Protein AF-A0A2I7YBX7-F1 (afdb_monomer_lite)

pLDDT: mean 73.78, std 18.95, range [32.34, 93.94]

Sequence (148 aa):
NQYQNKSENIKHRNSFRSNKGVFDEESFPKPPPSQQVTVINVQNSKVVHIGTVNNYNMCQRNKNKETPKVEPTESINALRKSKNPVTEDDILFLSDHMNSKWVTLARHFKYSQGKIEQFGYKRTDLKEIIYQFLLDWIRNNGTKKATV

Secondary structure (DSSP, 8-state):
---------------------------PPPPPP----------S-S-----S------------------PPPHHHHHHHT--PBPPHHHHHHHHHH-GGGHHHHHHHTT--HHHHHHHHTT---HHHHHHHHHHHHHHHH-TTT-B-

Foldseek 3Di:
DDDDDDDDDDDPDDDDDDDPDPDPPPDDDDPDPPPDDDDDDDPDDPDDDDDDDDDDPDDPPPDDPPDPPDDDDPVNVVQVPFQQFQDLVNLLVCLVPCPPVLLVVCVVVVHDPVVLVVLPVPDDDSSSSSSVSVVVSCVVQDRRRRGD

InterPro domains:
  IPR000488 Death domain [PF00531] (94-148)
  IPR000488 Death domain [PS50017] (87-148)
  IPR011029 Death-like domain superfamily [G3DSA:1.10.533.10] (76-148)
  IPR011029 Death-like domain superfamily [SSF47986] (84-147)

Organism: Sitophilus zeamais (NCBI:txid7047)

Radius of gyration: 32.84 Å; chains: 1; bounding box: 78×75×75 Å

Structure (mmCIF, N/CA/C/O backbone):
data_AF-A0A2I7YBX7-F1
#
_entry.id   AF-A0A2I7YBX7-F1
#
loop_
_atom_site.group_PDB
_atom_site.id
_atom_site.type_symbol
_atom_site.label_atom_id
_atom_site.label_alt_id
_atom_site.label_comp_id
_atom_site.label_asym_id
_atom_site.label_entity_id
_atom_site.label_seq_id
_atom_site.pdbx_PDB_ins_code
_atom_site.Cartn_x
_atom_site.Cartn_y
_atom_site.Cartn_z
_atom_site.occupancy
_atom_site.B_iso_or_equiv
_atom_site.auth_seq_id
_atom_site.auth_comp_id
_atom_site.auth_asym_id
_atom_site.auth_atom_id
_atom_site.pdbx_PDB_model_num
ATOM 1 N N . ASN A 1 1 ? 52.886 -54.458 -37.143 1.00 41.03 1 ASN A N 1
ATOM 2 C CA . ASN A 1 1 ? 51.869 -53.402 -36.924 1.00 41.03 1 ASN A CA 1
ATOM 3 C C . ASN A 1 1 ? 50.528 -53.918 -37.423 1.00 41.03 1 ASN A C 1
ATOM 5 O O . ASN A 1 1 ? 50.332 -53.973 -38.622 1.00 41.03 1 ASN A O 1
ATOM 9 N N . GLN A 1 2 ? 49.782 -54.662 -36.607 1.00 33.91 2 GLN A N 1
ATOM 10 C CA . GLN A 1 2 ? 48.855 -54.191 -35.562 1.00 33.91 2 GLN A CA 1
ATOM 11 C C . GLN A 1 2 ? 47.490 -53.703 -36.109 1.00 33.91 2 GLN A C 1
ATOM 13 O O . GLN A 1 2 ? 47.394 -52.625 -36.675 1.0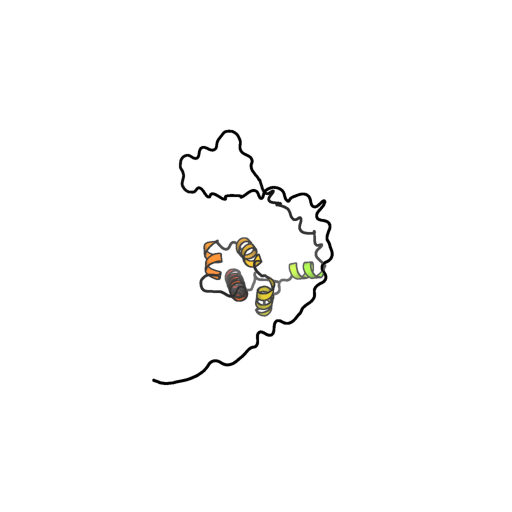0 33.91 2 GLN A O 1
ATOM 18 N N . TYR A 1 3 ? 46.485 -54.555 -35.852 1.00 33.31 3 TYR A N 1
ATOM 19 C CA . TYR A 1 3 ? 45.085 -54.309 -35.453 1.00 33.31 3 TYR A CA 1
ATOM 20 C C . TYR A 1 3 ? 44.054 -53.644 -36.398 1.00 33.31 3 TYR A C 1
ATOM 22 O O . TYR A 1 3 ? 43.972 -52.433 -36.521 1.00 33.31 3 TYR A O 1
ATOM 30 N N . GLN A 1 4 ? 43.204 -54.517 -36.966 1.00 35.38 4 GLN A N 1
ATOM 31 C CA . GLN A 1 4 ? 41.742 -54.669 -36.776 1.00 35.38 4 GLN A CA 1
ATOM 32 C C . GLN A 1 4 ? 40.740 -53.483 -36.769 1.00 35.38 4 GLN A C 1
ATOM 34 O O . GLN A 1 4 ? 40.911 -52.470 -36.104 1.00 35.38 4 GLN A O 1
ATOM 39 N N . ASN A 1 5 ? 39.559 -53.840 -37.309 1.00 32.34 5 ASN A N 1
ATOM 40 C CA . ASN A 1 5 ? 38.186 -53.379 -37.036 1.00 32.34 5 ASN A CA 1
ATOM 41 C C . ASN A 1 5 ? 37.661 -52.126 -37.754 1.00 32.34 5 ASN A C 1
ATOM 43 O O . ASN A 1 5 ? 38.005 -50.998 -37.413 1.00 32.34 5 ASN A O 1
ATOM 47 N N . LYS A 1 6 ? 36.624 -52.336 -38.581 1.00 34.69 6 LYS A N 1
ATOM 48 C CA . LYS A 1 6 ? 35.290 -51.804 -38.253 1.00 34.69 6 LYS A CA 1
ATOM 49 C C . LYS A 1 6 ? 34.168 -52.516 -39.013 1.00 34.69 6 LYS A C 1
ATOM 51 O O . LYS A 1 6 ? 34.073 -52.467 -40.234 1.00 34.69 6 LYS A O 1
ATOM 56 N N . SER A 1 7 ? 33.343 -53.172 -38.215 1.00 36.94 7 SER A N 1
ATOM 57 C CA . SER A 1 7 ? 32.077 -53.826 -38.500 1.00 36.94 7 SER A CA 1
ATOM 58 C C . SER A 1 7 ? 30.938 -52.825 -38.753 1.00 36.94 7 SER A C 1
ATOM 60 O O . SER A 1 7 ? 30.834 -51.809 -38.073 1.00 36.94 7 SER A O 1
ATOM 62 N N . GLU A 1 8 ? 30.125 -53.179 -39.750 1.00 33.28 8 GLU A N 1
ATOM 63 C CA . GLU A 1 8 ? 28.654 -53.155 -39.836 1.00 33.28 8 GLU A CA 1
ATOM 64 C C . GLU A 1 8 ? 27.829 -51.894 -39.482 1.00 33.28 8 GLU A C 1
ATOM 66 O O . GLU A 1 8 ? 27.898 -51.322 -38.400 1.00 33.28 8 GLU A O 1
ATOM 71 N N . ASN A 1 9 ? 26.988 -51.515 -40.463 1.00 33.53 9 ASN A N 1
ATOM 72 C CA . ASN A 1 9 ? 25.534 -51.268 -40.380 1.00 33.53 9 ASN A CA 1
ATOM 73 C C . ASN A 1 9 ? 24.970 -51.082 -38.951 1.00 33.53 9 ASN A C 1
ATOM 75 O O . ASN A 1 9 ? 25.133 -51.935 -38.094 1.00 33.53 9 ASN A O 1
ATOM 79 N N . ILE A 1 10 ? 24.241 -50.012 -38.625 1.00 35.22 10 ILE A N 1
ATOM 80 C CA . ILE A 1 10 ? 22.813 -49.855 -38.941 1.00 35.22 10 ILE A CA 1
ATOM 81 C C . ILE A 1 10 ? 22.436 -48.378 -38.701 1.00 35.22 10 ILE A C 1
ATOM 83 O O . ILE A 1 10 ? 22.620 -47.856 -37.601 1.00 35.22 10 ILE A O 1
ATOM 87 N N . LYS A 1 11 ? 21.838 -47.694 -39.685 1.00 37.84 11 LYS A N 1
ATOM 88 C CA . LYS A 1 11 ? 21.023 -46.494 -39.417 1.00 37.84 11 LYS A CA 1
ATOM 89 C C . LYS A 1 11 ? 19.555 -46.888 -39.510 1.00 37.84 11 LYS A C 1
ATOM 91 O O . LYS A 1 11 ? 18.980 -46.902 -40.594 1.00 37.84 11 LYS A O 1
ATOM 96 N N . HIS A 1 12 ? 18.949 -47.188 -38.362 1.00 35.00 12 HIS A N 1
ATOM 97 C CA . HIS A 1 12 ? 17.498 -47.225 -38.216 1.00 35.00 12 HIS A CA 1
ATOM 98 C C . HIS A 1 12 ? 16.956 -45.821 -38.499 1.00 35.00 12 HIS A C 1
ATOM 100 O O . HIS A 1 12 ? 17.023 -44.935 -37.648 1.00 35.00 12 HIS A O 1
ATOM 106 N N . ARG A 1 13 ? 16.435 -45.594 -39.706 1.00 32.69 13 ARG A N 1
ATOM 107 C CA . ARG A 1 13 ? 15.605 -44.423 -39.987 1.00 32.69 13 ARG A CA 1
ATOM 108 C C . ARG A 1 13 ? 14.159 -44.888 -40.040 1.00 32.69 13 ARG A C 1
ATOM 110 O O . ARG A 1 13 ? 13.694 -45.383 -41.061 1.00 32.69 13 ARG A O 1
ATOM 117 N N . ASN A 1 14 ? 13.488 -44.746 -38.900 1.00 36.66 14 ASN A N 1
ATOM 118 C CA . ASN A 1 14 ? 12.059 -44.978 -38.748 1.00 36.66 14 ASN A CA 1
ATOM 119 C C . ASN A 1 14 ? 11.284 -44.225 -39.834 1.00 36.66 14 ASN A C 1
ATOM 121 O O . ASN A 1 14 ? 11.401 -43.006 -39.984 1.00 36.66 14 ASN A O 1
ATOM 125 N N . SER A 1 15 ? 10.501 -44.982 -40.596 1.00 39.41 15 SER A N 1
ATOM 126 C CA . SER A 1 15 ? 9.535 -44.471 -41.550 1.00 39.41 15 SER A CA 1
ATOM 127 C C . SER A 1 15 ? 8.337 -43.901 -40.799 1.00 39.41 15 SER A C 1
ATOM 129 O O . SER A 1 15 ? 7.502 -44.651 -40.298 1.00 39.41 15 SER A O 1
ATOM 131 N N . PHE A 1 16 ? 8.206 -42.581 -40.790 1.00 33.53 16 PHE A N 1
ATOM 132 C CA . PHE A 1 16 ? 6.900 -41.951 -40.655 1.00 33.53 16 PHE A CA 1
ATOM 133 C C . PHE A 1 16 ? 6.509 -41.418 -42.029 1.00 33.53 16 PHE A C 1
ATOM 135 O O . PHE A 1 16 ? 6.955 -40.361 -42.473 1.00 33.53 16 PHE A O 1
ATOM 142 N N . ARG A 1 17 ? 5.709 -42.227 -42.732 1.00 39.03 17 ARG A N 1
ATOM 143 C CA . ARG A 1 17 ? 4.894 -41.779 -43.860 1.00 39.03 17 ARG A CA 1
ATOM 144 C C . ARG A 1 17 ? 3.933 -40.726 -43.311 1.00 39.03 17 ARG A C 1
ATOM 146 O O . ARG A 1 17 ? 3.041 -41.060 -42.541 1.00 39.03 17 ARG A O 1
ATOM 153 N N . SER A 1 18 ? 4.126 -39.477 -43.709 1.00 40.28 18 SER A N 1
ATOM 154 C CA . SER A 1 18 ? 3.082 -38.459 -43.651 1.00 40.28 18 SER A CA 1
ATOM 155 C C . SER A 1 18 ? 2.676 -38.140 -45.085 1.00 40.28 18 SER A C 1
ATOM 157 O O . SER A 1 18 ? 3.526 -37.990 -45.965 1.00 40.28 18 SER A O 1
ATOM 159 N N . ASN A 1 19 ? 1.370 -38.160 -45.319 1.00 37.88 19 ASN A N 1
ATOM 160 C CA . ASN A 1 19 ? 0.731 -38.089 -46.623 1.00 37.88 19 ASN A CA 1
ATOM 161 C C . ASN A 1 19 ? 1.121 -36.803 -47.368 1.00 37.88 19 ASN A C 1
ATOM 163 O O . ASN A 1 19 ? 0.897 -35.703 -46.871 1.00 37.88 19 ASN A O 1
ATOM 167 N N . LYS A 1 20 ? 1.648 -36.937 -48.593 1.00 40.00 20 LYS A N 1
ATOM 168 C CA . LYS A 1 20 ? 1.690 -35.831 -49.558 1.00 40.00 20 LYS A CA 1
ATOM 169 C C . LYS A 1 20 ? 0.269 -35.605 -50.072 1.00 40.00 20 LYS A C 1
ATOM 171 O O . LYS A 1 20 ? -0.136 -36.217 -51.055 1.00 40.00 20 LYS A O 1
ATOM 176 N N . GLY A 1 21 ? -0.483 -34.748 -49.389 1.00 40.75 21 GLY A N 1
ATOM 177 C CA . GLY A 1 21 ? -1.532 -33.989 -50.057 1.00 40.75 21 GLY A CA 1
ATOM 178 C C . GLY A 1 21 ? -0.849 -33.052 -51.047 1.00 40.75 21 GLY A C 1
ATOM 179 O O . GLY A 1 21 ? 0.023 -32.278 -50.653 1.00 40.75 21 GLY A O 1
ATOM 180 N N . VAL A 1 22 ? -1.174 -33.185 -52.329 1.00 46.31 22 VAL A N 1
ATOM 181 C CA . VAL A 1 22 ? -0.854 -32.173 -53.336 1.00 46.31 22 VAL A CA 1
ATOM 182 C C . VAL A 1 22 ? -1.711 -30.969 -52.967 1.00 46.31 22 VAL A C 1
ATOM 184 O O . VAL A 1 22 ? -2.928 -31.011 -53.099 1.00 46.31 22 VAL A O 1
ATOM 187 N N . PHE A 1 23 ? -1.088 -29.968 -52.355 1.00 46.84 23 PHE A N 1
ATOM 188 C CA . PHE A 1 23 ? -1.721 -28.684 -52.116 1.00 46.84 23 PHE A CA 1
ATOM 189 C C . PHE A 1 23 ? -1.400 -27.847 -53.347 1.00 46.84 23 PHE A C 1
ATOM 191 O O . PHE A 1 23 ? -0.231 -27.533 -53.571 1.00 46.84 23 PHE A O 1
ATOM 198 N N . ASP A 1 24 ? -2.406 -27.580 -54.175 1.00 51.41 24 ASP A N 1
ATOM 199 C CA . ASP A 1 24 ? -2.260 -26.680 -55.312 1.00 51.41 24 ASP A CA 1
ATOM 200 C C . ASP A 1 24 ? -1.808 -25.315 -54.776 1.00 51.41 24 ASP A C 1
ATOM 202 O O . ASP A 1 24 ? -2.503 -24.653 -54.002 1.00 51.41 24 ASP A O 1
ATOM 206 N N . GLU A 1 25 ? -0.578 -24.935 -55.121 1.00 54.06 25 GLU A N 1
ATOM 207 C CA . GLU A 1 25 ? 0.079 -23.689 -54.724 1.00 54.06 25 GLU A CA 1
ATOM 208 C C . GLU A 1 25 ? -0.453 -22.521 -55.566 1.00 54.06 25 GLU A C 1
ATOM 210 O O . GLU A 1 25 ? 0.296 -21.753 -56.159 1.00 54.06 25 GLU A O 1
ATOM 215 N N . GLU A 1 26 ? -1.771 -22.382 -55.652 1.00 55.78 26 GLU A N 1
ATOM 216 C CA . GLU A 1 26 ? -2.401 -21.233 -56.283 1.00 55.78 26 GLU A CA 1
ATOM 217 C C . GLU A 1 26 ? -3.402 -20.618 -55.308 1.00 55.78 26 GLU A C 1
ATOM 219 O O . GLU A 1 26 ? -4.389 -21.233 -54.930 1.00 55.78 26 GLU A O 1
ATOM 224 N N . SER A 1 27 ? -3.113 -19.365 -54.929 1.00 59.66 27 SER A N 1
ATOM 225 C CA . SER A 1 27 ? -3.980 -18.410 -54.219 1.00 59.66 27 SER A CA 1
ATOM 226 C C . SER A 1 27 ? -3.775 -18.160 -52.717 1.00 59.66 27 SER A C 1
ATOM 228 O O . SER A 1 27 ? -4.692 -17.649 -52.071 1.00 59.66 27 SER A O 1
ATOM 230 N N . PHE A 1 28 ? -2.583 -18.365 -52.146 1.00 56.16 28 PHE A N 1
ATOM 231 C CA . PHE A 1 28 ? -2.233 -17.571 -50.958 1.00 56.16 28 PHE A CA 1
ATOM 232 C C . PHE A 1 28 ? -1.687 -16.210 -51.403 1.00 56.16 28 PHE A C 1
ATOM 234 O O . PHE A 1 28 ? -0.662 -16.169 -52.090 1.00 56.16 28 PHE A O 1
ATOM 241 N N . PRO A 1 29 ? -2.339 -15.083 -51.050 1.00 65.81 29 PRO A N 1
ATOM 242 C CA . PRO A 1 29 ? -1.751 -13.775 -51.289 1.00 65.81 29 PRO A CA 1
ATOM 243 C C . PRO A 1 29 ? -0.393 -13.746 -50.591 1.00 65.81 29 PRO A C 1
ATOM 245 O O . PRO A 1 29 ? -0.294 -14.059 -49.402 1.00 65.81 29 PRO A O 1
ATOM 248 N N . LYS A 1 30 ? 0.663 -13.415 -51.347 1.00 68.12 30 LYS A N 1
ATOM 249 C CA . LYS A 1 30 ? 2.010 -13.264 -50.789 1.00 68.12 30 LYS A CA 1
ATOM 250 C C . LYS A 1 30 ? 1.903 -12.357 -49.560 1.00 68.12 30 LYS A C 1
ATOM 252 O O . LYS A 1 30 ? 1.272 -11.300 -49.676 1.00 68.12 30 LYS A O 1
ATOM 257 N N . PRO A 1 31 ? 2.473 -12.739 -48.401 1.00 61.59 31 PRO A N 1
ATOM 258 C CA . PRO A 1 31 ? 2.482 -11.848 -47.256 1.00 61.59 31 PRO A CA 1
ATOM 259 C C . PRO A 1 31 ? 3.096 -10.517 -47.707 1.00 61.59 31 PRO A C 1
ATOM 261 O O . PRO A 1 31 ? 4.058 -10.532 -48.488 1.00 61.59 31 PRO A O 1
ATOM 264 N N . PRO A 1 32 ? 2.531 -9.372 -47.285 1.00 68.31 32 PRO A N 1
ATOM 265 C CA . PRO A 1 32 ? 3.109 -8.083 -47.622 1.00 68.31 32 PRO A CA 1
ATOM 266 C C . PRO A 1 32 ? 4.592 -8.100 -47.231 1.00 68.31 32 PRO A C 1
ATOM 268 O O . PRO A 1 32 ? 4.939 -8.742 -46.231 1.00 68.31 32 PRO A O 1
ATOM 271 N N . PRO A 1 33 ? 5.476 -7.450 -48.010 1.00 68.00 33 PRO A N 1
ATOM 272 C CA . PRO A 1 33 ? 6.897 -7.427 -47.698 1.00 68.00 33 PRO A CA 1
ATOM 273 C C . PRO A 1 33 ? 7.060 -7.014 -46.238 1.00 68.00 33 PRO A C 1
ATOM 275 O O . PRO A 1 33 ? 6.512 -5.993 -45.817 1.00 68.00 33 PRO A O 1
ATOM 278 N N . SER A 1 34 ? 7.745 -7.851 -45.456 1.00 67.38 34 SER A N 1
ATOM 279 C CA . SER A 1 34 ? 7.956 -7.612 -44.034 1.00 67.38 34 SER A CA 1
ATOM 280 C C . SER A 1 34 ? 8.625 -6.251 -43.876 1.00 67.38 34 SER A C 1
ATOM 282 O O . SER A 1 34 ? 9.798 -6.092 -44.221 1.00 67.38 34 SER A O 1
ATOM 284 N N . GLN A 1 35 ? 7.876 -5.258 -43.402 1.00 66.56 35 GLN A N 1
ATOM 285 C CA . GLN A 1 35 ? 8.442 -3.956 -43.093 1.00 66.56 35 GLN A CA 1
ATOM 286 C C . GLN A 1 35 ? 9.382 -4.155 -41.905 1.00 66.56 35 GLN A C 1
ATOM 288 O O . GLN A 1 35 ? 8.947 -4.471 -40.799 1.00 66.56 35 GLN A O 1
ATOM 293 N N . GLN A 1 36 ? 10.685 -4.036 -42.145 1.00 72.56 36 GLN A N 1
ATOM 294 C CA . GLN A 1 36 ? 11.668 -4.040 -41.072 1.00 72.56 36 GLN A CA 1
ATOM 295 C C . GLN A 1 36 ? 11.526 -2.720 -40.314 1.00 72.56 36 GLN A C 1
ATOM 297 O O . GLN A 1 36 ? 11.817 -1.650 -40.845 1.00 72.56 36 GLN A O 1
ATOM 302 N N . VAL A 1 37 ? 11.020 -2.790 -39.084 1.00 75.44 37 VAL A N 1
ATOM 303 C CA . VAL A 1 37 ? 10.895 -1.624 -38.208 1.00 75.44 37 VAL A CA 1
ATOM 304 C C . VAL A 1 37 ? 12.184 -1.481 -37.408 1.00 75.44 37 VAL A C 1
ATOM 306 O O . VAL A 1 37 ? 12.488 -2.320 -36.562 1.00 75.44 37 VAL A O 1
ATOM 309 N N . THR A 1 38 ? 12.923 -0.399 -37.644 1.00 78.00 38 THR A N 1
ATOM 310 C CA . THR A 1 38 ? 14.086 -0.027 -36.828 1.00 78.00 38 THR A CA 1
ATOM 311 C C . THR A 1 38 ? 13.654 0.958 -35.749 1.00 78.00 38 THR A C 1
ATOM 313 O O . THR A 1 38 ? 13.177 2.051 -36.051 1.00 78.00 38 THR A O 1
ATOM 316 N N . VAL A 1 39 ? 13.831 0.585 -34.480 1.00 80.94 39 VAL A N 1
ATOM 317 C CA . VAL A 1 39 ? 13.554 1.462 -33.333 1.00 80.94 39 VAL A CA 1
ATOM 318 C C . VAL A 1 39 ? 14.834 2.204 -32.950 1.00 80.94 39 VAL A C 1
ATOM 320 O O . VAL A 1 39 ? 15.831 1.575 -32.605 1.00 80.94 39 VAL A O 1
ATOM 323 N N . ILE A 1 40 ? 14.804 3.539 -32.990 1.00 83.50 40 ILE A N 1
ATOM 324 C CA . ILE A 1 40 ? 15.929 4.406 -32.606 1.00 83.50 40 ILE A CA 1
ATOM 325 C C . ILE A 1 40 ? 15.522 5.234 -31.384 1.00 83.50 40 ILE A C 1
ATOM 327 O O . ILE A 1 40 ? 14.486 5.896 -31.400 1.00 83.50 40 ILE A O 1
ATOM 331 N N . ASN A 1 41 ? 16.347 5.215 -30.333 1.00 87.31 41 ASN A N 1
ATOM 332 C CA . ASN A 1 41 ? 16.162 6.035 -29.135 1.00 87.31 41 ASN A CA 1
ATOM 333 C C . ASN A 1 41 ? 17.175 7.188 -29.128 1.00 87.31 41 ASN A C 1
ATOM 335 O O . ASN A 1 41 ? 18.381 6.948 -29.136 1.00 87.31 41 ASN A O 1
ATOM 339 N N . VAL A 1 42 ? 16.690 8.429 -29.092 1.00 85.06 42 VAL A N 1
ATOM 340 C CA . VAL A 1 42 ? 17.529 9.634 -29.038 1.00 85.06 42 VAL A CA 1
ATOM 341 C C . VAL A 1 42 ? 17.388 10.264 -27.657 1.00 85.06 42 VAL A C 1
ATOM 343 O O . VAL A 1 42 ? 16.291 10.643 -27.254 1.00 85.06 42 VAL A O 1
ATOM 346 N N . GLN A 1 43 ? 18.497 10.390 -26.929 1.00 88.06 43 GLN A N 1
ATOM 347 C CA . GLN A 1 43 ? 18.531 10.966 -25.582 1.00 88.06 43 GLN A CA 1
ATOM 348 C C . GLN A 1 43 ? 19.603 12.056 -25.489 1.00 88.06 43 GLN A C 1
ATOM 350 O O . GLN A 1 43 ? 20.626 11.983 -26.161 1.00 88.06 43 GLN A O 1
ATOM 355 N N . ASN A 1 44 ? 19.361 13.066 -24.646 1.00 86.75 44 ASN A N 1
ATOM 356 C CA . ASN A 1 44 ? 20.288 14.173 -24.369 1.00 86.75 44 ASN A CA 1
ATOM 357 C C . ASN A 1 44 ? 20.787 14.941 -25.615 1.00 86.75 44 ASN A C 1
ATOM 359 O O . ASN A 1 44 ? 21.950 15.333 -25.696 1.00 86.75 44 ASN A O 1
ATOM 363 N N . SER A 1 45 ? 19.910 15.169 -26.596 1.00 86.88 45 SER A N 1
ATOM 364 C CA . SER A 1 45 ? 20.221 16.018 -27.750 1.00 86.88 45 SER A CA 1
ATOM 365 C C . SER A 1 45 ? 19.639 17.417 -27.570 1.00 86.88 45 SER A C 1
ATOM 367 O O . SER A 1 45 ? 18.501 17.570 -27.130 1.00 86.88 45 SER A O 1
ATOM 369 N N . LYS A 1 46 ? 20.418 18.443 -27.931 1.00 87.50 46 LYS A N 1
ATOM 370 C CA . LYS A 1 46 ? 19.987 19.850 -27.886 1.00 87.50 46 LYS A CA 1
ATOM 371 C C . LYS A 1 46 ? 19.186 20.264 -29.121 1.00 87.50 46 LYS A C 1
ATOM 373 O O . LYS A 1 46 ? 18.359 21.162 -29.028 1.00 87.50 46 LYS A O 1
ATOM 378 N N . VAL A 1 47 ? 19.434 19.629 -30.266 1.00 87.88 47 VAL A N 1
ATOM 379 C CA . VAL A 1 47 ? 18.779 19.945 -31.540 1.00 87.88 47 VAL A CA 1
ATOM 380 C C . VAL A 1 47 ? 18.515 18.636 -32.273 1.00 87.88 47 VAL A C 1
ATOM 382 O O . VAL A 1 47 ? 19.447 17.946 -32.682 1.00 87.88 47 VAL A O 1
ATOM 385 N N . VAL A 1 48 ? 17.240 18.284 -32.429 1.00 84.06 48 VAL A N 1
ATOM 386 C CA . VAL A 1 48 ? 16.801 17.156 -33.257 1.00 84.06 48 VAL A CA 1
ATOM 387 C C . VAL A 1 48 ? 15.972 17.730 -34.395 1.00 84.06 48 VAL A C 1
ATOM 389 O O . VAL A 1 48 ? 14.910 18.300 -34.162 1.00 84.06 48 VAL A O 1
ATOM 392 N N . HIS A 1 49 ? 16.477 17.602 -35.621 1.00 88.44 49 HIS A N 1
ATOM 393 C CA . HIS A 1 49 ? 15.740 17.961 -36.826 1.00 88.44 49 HIS A CA 1
ATOM 394 C C . HIS A 1 49 ? 15.141 16.693 -37.429 1.00 88.44 49 HIS A C 1
ATOM 396 O O . HIS A 1 49 ? 15.869 15.785 -37.827 1.00 88.44 49 HIS A O 1
ATOM 402 N N . ILE A 1 50 ? 13.814 16.637 -37.476 1.00 84.38 50 ILE A N 1
ATOM 403 C CA . ILE A 1 50 ? 13.067 15.597 -38.180 1.00 84.38 50 ILE A CA 1
ATOM 404 C C . ILE A 1 50 ? 12.421 16.291 -39.380 1.00 84.38 50 ILE A C 1
ATOM 406 O O . ILE A 1 50 ? 11.851 17.369 -39.217 1.00 84.38 50 ILE A O 1
ATOM 410 N N . GLY A 1 51 ? 12.582 15.717 -40.574 1.00 86.31 51 GLY A N 1
ATOM 411 C CA . GLY A 1 51 ? 12.150 16.330 -41.832 1.00 86.31 51 GLY A CA 1
ATOM 412 C C . GLY A 1 51 ? 10.641 16.593 -41.917 1.00 86.31 51 GLY A C 1
ATOM 413 O O . GLY A 1 51 ? 9.877 16.339 -40.990 1.00 86.31 51 GLY A O 1
ATOM 414 N N . THR A 1 52 ? 10.193 17.112 -43.058 1.00 84.19 52 THR A N 1
ATOM 415 C CA . THR A 1 52 ? 8.843 17.681 -43.218 1.00 84.19 52 THR A CA 1
ATOM 416 C C . THR A 1 52 ? 7.700 16.661 -43.125 1.00 84.19 52 THR A C 1
ATOM 418 O O . THR A 1 52 ? 6.600 17.024 -42.719 1.00 84.19 52 THR A O 1
ATOM 421 N N . VAL A 1 53 ? 7.928 15.394 -43.485 1.00 83.94 53 VAL A N 1
ATOM 422 C CA . VAL A 1 53 ? 6.876 14.364 -43.543 1.00 83.94 53 VAL A CA 1
ATOM 423 C C . VAL A 1 53 ? 7.083 13.345 -42.429 1.00 83.94 53 VAL A C 1
ATOM 425 O O . VAL A 1 53 ? 7.964 12.494 -42.518 1.00 83.94 53 VAL A O 1
ATOM 428 N N . ASN A 1 54 ? 6.242 13.419 -41.397 1.00 79.62 54 ASN A N 1
ATOM 429 C CA . ASN A 1 54 ? 6.304 12.541 -40.231 1.00 79.62 54 ASN A CA 1
ATOM 430 C C . ASN A 1 54 ? 4.972 11.819 -40.028 1.00 79.62 54 ASN A C 1
ATOM 432 O O . ASN A 1 54 ? 3.929 12.459 -39.916 1.00 79.62 54 ASN A O 1
ATOM 436 N N . ASN A 1 55 ? 5.021 10.489 -39.937 1.00 80.38 55 ASN A N 1
ATOM 437 C CA . ASN A 1 55 ? 3.872 9.659 -39.586 1.00 80.38 55 ASN A CA 1
ATOM 438 C C . ASN A 1 55 ? 4.033 9.170 -38.146 1.00 80.38 55 ASN A C 1
ATOM 440 O O . ASN A 1 55 ? 4.947 8.404 -37.839 1.00 80.38 55 ASN A O 1
ATOM 444 N N . TYR A 1 56 ? 3.148 9.619 -37.259 1.00 79.62 56 TYR A N 1
ATOM 445 C CA . TYR A 1 56 ? 3.186 9.262 -35.845 1.00 79.62 56 TYR A CA 1
ATOM 446 C C . TYR A 1 56 ? 2.164 8.168 -35.543 1.00 79.62 56 TYR A C 1
ATOM 448 O O . TYR A 1 56 ? 0.958 8.384 -35.641 1.00 79.62 56 TYR A O 1
ATOM 456 N N . ASN A 1 57 ? 2.644 7.009 -35.094 1.00 76.38 57 ASN A N 1
ATOM 457 C CA . ASN A 1 57 ? 1.787 5.979 -34.515 1.00 76.38 57 ASN A CA 1
ATOM 458 C C . ASN A 1 57 ? 1.527 6.320 -33.045 1.00 76.38 57 ASN A C 1
ATOM 460 O O . ASN A 1 57 ? 2.302 5.954 -32.161 1.00 76.38 57 ASN A O 1
ATOM 464 N N . MET A 1 58 ? 0.453 7.064 -32.775 1.00 74.81 58 MET A N 1
ATOM 465 C CA . MET A 1 58 ? 0.062 7.385 -31.405 1.00 74.81 58 MET A CA 1
ATOM 466 C C . MET A 1 58 ? -0.831 6.277 -30.844 1.00 74.81 58 MET A C 1
ATOM 468 O O . MET A 1 58 ? -1.995 6.148 -31.218 1.00 74.81 58 MET A O 1
ATOM 472 N N . CYS A 1 59 ? -0.303 5.480 -29.912 1.00 65.56 59 CYS A N 1
ATOM 473 C CA . CYS A 1 59 ? -1.132 4.562 -29.139 1.00 65.56 59 CYS A CA 1
ATOM 474 C C . CYS A 1 59 ? -2.105 5.385 -28.287 1.00 65.56 59 CYS A C 1
ATOM 476 O O . CYS A 1 59 ? -1.684 6.090 -27.365 1.00 65.56 59 CYS A O 1
ATOM 478 N N . GLN A 1 60 ? -3.405 5.293 -28.575 1.00 64.88 60 GLN A N 1
ATOM 479 C CA . GLN A 1 60 ? -4.436 5.875 -27.724 1.00 64.88 60 GLN A CA 1
ATOM 480 C C . GLN A 1 60 ? -4.368 5.191 -26.359 1.00 64.88 60 GLN A C 1
ATOM 482 O O . GLN A 1 60 ? -4.780 4.046 -26.173 1.00 64.88 60 GLN A O 1
ATOM 487 N N . ARG A 1 61 ? -3.776 5.880 -25.383 1.00 61.56 61 ARG A N 1
ATOM 488 C CA . ARG A 1 61 ? -3.778 5.430 -23.997 1.00 61.56 61 A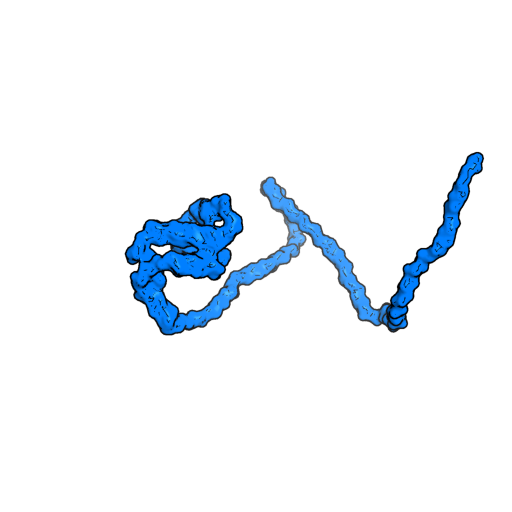RG A CA 1
ATOM 489 C C . ARG A 1 61 ? -5.201 5.612 -23.487 1.00 61.56 61 ARG A C 1
ATOM 491 O O . ARG A 1 61 ? -5.530 6.695 -23.016 1.00 61.56 61 ARG A O 1
ATOM 498 N N . ASN A 1 62 ? -6.020 4.568 -23.595 1.00 60.97 62 ASN A N 1
ATOM 499 C CA . ASN A 1 62 ? -7.358 4.513 -23.010 1.00 60.97 62 ASN A CA 1
ATOM 500 C C . ASN A 1 62 ? -7.250 4.755 -21.495 1.00 60.97 62 ASN A C 1
ATOM 502 O O . ASN A 1 62 ? -7.028 3.836 -20.705 1.00 60.97 62 ASN A O 1
ATOM 506 N N . LYS A 1 63 ? -7.339 6.020 -21.085 1.00 63.69 63 LYS A N 1
ATOM 507 C CA . LYS A 1 63 ? -7.706 6.410 -19.728 1.00 63.69 63 LYS A CA 1
ATOM 508 C C . LYS A 1 63 ? -9.227 6.316 -19.697 1.00 63.69 63 LYS A C 1
ATOM 510 O O . LYS A 1 63 ? -9.857 6.800 -20.627 1.00 63.69 63 LYS A O 1
ATOM 515 N N . ASN A 1 64 ? -9.773 5.702 -18.650 1.00 57.53 64 ASN A N 1
ATOM 516 C CA . ASN A 1 64 ? -11.196 5.401 -18.430 1.00 57.53 64 ASN A CA 1
ATOM 517 C C . ASN A 1 64 ? -11.575 3.964 -18.820 1.00 57.53 64 ASN A C 1
ATOM 519 O O . ASN A 1 64 ? -12.381 3.713 -19.706 1.00 57.53 64 ASN A O 1
ATOM 523 N N . LYS A 1 65 ? -11.037 2.991 -18.074 1.00 60.41 65 LYS A N 1
ATOM 524 C CA . LYS A 1 65 ? -11.892 1.867 -17.684 1.00 60.41 65 LYS A CA 1
ATOM 525 C C . LYS A 1 65 ? -12.864 2.439 -16.658 1.00 60.41 65 LYS A C 1
ATOM 527 O O . LYS A 1 65 ? -12.447 2.697 -15.529 1.00 60.41 65 LYS A O 1
ATOM 532 N N . GLU A 1 66 ? -14.100 2.714 -17.057 1.00 62.50 66 GLU A N 1
ATOM 533 C CA . GLU A 1 66 ? -15.173 2.939 -16.093 1.00 62.50 66 GLU A CA 1
ATOM 534 C C . GLU A 1 66 ? -15.245 1.690 -15.218 1.00 62.50 66 GLU A C 1
ATOM 536 O O . GLU A 1 66 ? -15.521 0.585 -15.685 1.00 62.50 66 GLU A O 1
ATOM 541 N N . THR A 1 67 ? -14.867 1.832 -13.951 1.00 64.31 67 THR A N 1
ATOM 542 C CA . THR A 1 67 ? -15.073 0.763 -12.985 1.00 64.31 67 THR A CA 1
ATOM 543 C C . THR A 1 67 ? -16.580 0.593 -12.828 1.00 64.31 67 THR A C 1
ATOM 545 O O . THR A 1 67 ? -17.247 1.605 -12.593 1.00 64.31 67 THR A O 1
ATOM 548 N N . PRO A 1 68 ? -17.127 -0.630 -12.945 1.00 65.75 68 PRO A N 1
ATOM 549 C CA . PRO A 1 68 ? -18.550 -0.852 -12.738 1.00 65.75 68 PRO A CA 1
ATOM 550 C C . PRO A 1 68 ? -18.946 -0.275 -11.380 1.00 65.75 68 PR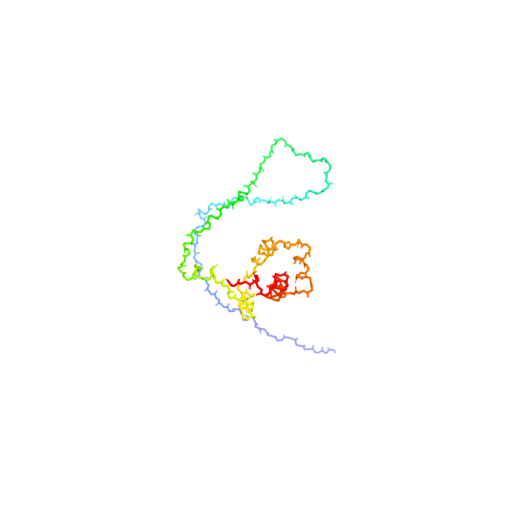O A C 1
ATOM 552 O O . PRO A 1 68 ? -18.251 -0.475 -10.379 1.00 65.75 68 PRO A O 1
ATOM 555 N N . LYS A 1 69 ? -20.027 0.504 -11.371 1.00 64.44 69 LYS A N 1
ATOM 556 C CA . LYS A 1 69 ? -20.551 1.137 -10.166 1.00 64.44 69 LYS A CA 1
ATOM 557 C C . LYS A 1 69 ? -21.142 0.028 -9.293 1.00 64.44 69 LYS A C 1
ATOM 559 O O . LYS A 1 69 ? -22.264 -0.410 -9.510 1.00 64.44 69 LYS A O 1
ATOM 564 N N . VAL A 1 70 ? -20.327 -0.510 -8.389 1.00 76.44 70 VAL A N 1
ATOM 565 C CA . VAL A 1 70 ? -20.761 -1.533 -7.436 1.00 76.44 70 VAL A CA 1
ATOM 566 C C . VAL A 1 70 ? -21.587 -0.828 -6.371 1.00 76.44 70 VAL A C 1
ATOM 568 O O . VAL A 1 70 ? -21.046 -0.037 -5.597 1.00 76.44 70 VAL A O 1
ATOM 571 N N . GLU A 1 71 ? -22.890 -1.097 -6.351 1.00 80.81 71 GLU A N 1
ATOM 572 C CA . GLU A 1 71 ? -23.747 -0.658 -5.255 1.00 80.81 71 GLU A CA 1
ATOM 573 C C . GLU A 1 71 ? -23.307 -1.378 -3.968 1.00 80.81 71 GLU A C 1
ATOM 575 O O . GLU A 1 71 ? -23.231 -2.612 -3.947 1.00 80.81 71 GLU A O 1
ATOM 580 N N . PRO A 1 72 ? -22.945 -0.643 -2.902 1.00 77.56 72 PRO A N 1
ATOM 581 C CA . PRO A 1 72 ? -22.482 -1.253 -1.667 1.00 77.56 72 PRO A CA 1
ATOM 582 C C . PRO A 1 72 ? -23.634 -2.000 -0.992 1.00 77.56 72 PRO A C 1
ATOM 584 O O . PRO A 1 72 ? -24.676 -1.417 -0.689 1.00 77.56 72 PRO A O 1
ATOM 587 N N . THR A 1 73 ? -23.433 -3.287 -0.713 1.00 86.12 73 THR A N 1
ATOM 588 C CA . THR A 1 73 ? -24.369 -4.088 0.081 1.00 86.12 73 THR A CA 1
ATOM 589 C C . THR A 1 73 ? -24.500 -3.541 1.502 1.00 86.12 73 THR A C 1
ATOM 591 O O . THR A 1 73 ? -23.619 -2.848 2.020 1.00 86.12 73 THR A O 1
ATOM 594 N N . GLU A 1 74 ? -25.601 -3.882 2.170 1.00 85.12 74 GLU A N 1
ATOM 595 C CA . GLU A 1 74 ? -25.868 -3.460 3.548 1.00 85.12 74 GLU A CA 1
ATOM 596 C C . GLU A 1 74 ? -24.732 -3.854 4.508 1.00 85.12 74 GLU A C 1
ATOM 598 O O . GLU A 1 74 ? -24.315 -3.048 5.338 1.00 85.12 74 GLU A O 1
ATOM 603 N N . SER A 1 75 ? -24.130 -5.029 4.305 1.00 84.06 75 SER A N 1
ATOM 604 C CA . SER A 1 75 ? -22.957 -5.492 5.054 1.00 84.06 75 SER A CA 1
ATOM 605 C C . SER A 1 75 ? -21.734 -4.584 4.875 1.00 84.06 75 SER A C 1
ATOM 607 O O . SER A 1 75 ? -21.055 -4.279 5.853 1.00 84.06 75 SER A O 1
ATOM 609 N N . ILE A 1 76 ? -21.469 -4.088 3.658 1.00 82.88 76 ILE A N 1
ATOM 610 C CA . ILE A 1 76 ? -20.368 -3.142 3.393 1.00 82.88 76 ILE A CA 1
ATOM 611 C C . ILE A 1 76 ? -20.634 -1.811 4.104 1.00 82.88 76 ILE A C 1
ATOM 613 O O . ILE A 1 76 ? -19.727 -1.216 4.686 1.00 82.88 76 ILE A O 1
ATOM 617 N N . ASN A 1 77 ? -21.884 -1.348 4.092 1.00 84.50 77 ASN A N 1
ATOM 618 C CA . ASN A 1 77 ? -22.269 -0.114 4.773 1.00 84.50 77 ASN A CA 1
ATOM 619 C C . ASN A 1 77 ? -22.193 -0.237 6.301 1.00 84.50 77 ASN A C 1
ATOM 621 O O . ASN A 1 77 ? -21.843 0.740 6.967 1.00 84.50 77 ASN A O 1
ATOM 625 N N . ALA A 1 78 ? -22.498 -1.413 6.853 1.00 84.06 78 ALA A N 1
ATOM 626 C CA . ALA A 1 78 ? -22.327 -1.705 8.272 1.00 84.06 78 ALA A CA 1
ATOM 627 C C . ALA A 1 78 ? -20.842 -1.712 8.663 1.00 84.06 78 ALA A C 1
ATOM 629 O O . ALA A 1 78 ? -20.472 -1.037 9.623 1.00 84.06 78 ALA A O 1
ATOM 630 N N . LEU A 1 79 ? -19.989 -2.378 7.872 1.00 82.56 79 LEU A N 1
ATOM 631 C CA . LEU A 1 79 ? -18.536 -2.379 8.073 1.00 82.56 79 LEU A CA 1
ATOM 632 C C . LEU A 1 79 ? -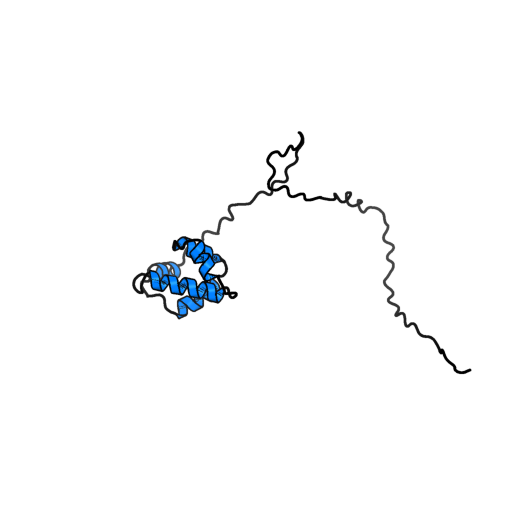17.971 -0.958 8.052 1.00 82.56 79 LEU A C 1
ATOM 634 O O . LEU A 1 79 ? -17.296 -0.564 8.987 1.00 82.56 79 LEU A O 1
ATOM 638 N N . ARG A 1 80 ? -18.369 -0.129 7.082 1.00 80.25 80 ARG A N 1
ATOM 639 C CA . ARG A 1 80 ? -17.912 1.268 6.971 1.00 80.25 80 ARG A CA 1
ATOM 640 C C . ARG A 1 80 ? -18.254 2.152 8.181 1.00 80.25 80 ARG A C 1
ATOM 642 O O . ARG A 1 80 ? -17.666 3.218 8.345 1.00 80.25 80 ARG A O 1
ATOM 649 N N . LYS A 1 81 ? -19.258 1.768 8.976 1.00 82.38 81 LYS A N 1
ATOM 650 C CA . LYS A 1 81 ? -19.687 2.477 10.196 1.00 82.38 81 LYS A CA 1
ATOM 651 C C . LYS A 1 81 ? -19.119 1.847 11.470 1.00 82.38 81 LYS A C 1
ATOM 653 O O . LYS A 1 81 ? -19.346 2.392 12.555 1.00 82.38 81 LYS A O 1
ATOM 658 N N . SER A 1 82 ? -18.432 0.714 11.349 1.00 81.25 82 SER A N 1
ATOM 659 C CA . SER A 1 82 ? -17.814 0.019 12.466 1.00 81.25 82 SER A CA 1
ATOM 660 C C . SER A 1 82 ? -16.781 0.917 13.142 1.00 81.25 82 SER A C 1
ATOM 662 O O . SER A 1 82 ? -16.084 1.707 12.511 1.00 81.25 82 SER A O 1
ATOM 664 N N . LYS A 1 83 ? -16.703 0.815 14.469 1.00 80.75 83 LYS A N 1
ATOM 665 C CA . LYS A 1 83 ? -15.660 1.463 15.279 1.00 80.75 83 LYS A CA 1
ATOM 666 C C . LYS A 1 83 ? -14.755 0.437 15.949 1.00 80.75 83 LYS A C 1
ATOM 668 O O . LYS A 1 83 ? -14.009 0.781 16.864 1.00 80.75 83 LYS A O 1
ATOM 673 N N . ASN A 1 84 ? -14.856 -0.819 15.523 1.00 82.81 84 ASN A N 1
ATOM 674 C CA . ASN A 1 84 ? -14.035 -1.885 16.064 1.00 82.81 84 ASN A CA 1
ATOM 675 C C . ASN A 1 84 ? -12.582 -1.633 15.648 1.00 82.81 84 ASN A C 1
ATOM 677 O O . ASN A 1 84 ? -12.347 -1.304 14.482 1.00 82.81 84 ASN A O 1
ATOM 681 N N . PRO A 1 85 ? -11.623 -1.740 16.579 1.00 81.00 85 PRO A N 1
ATOM 682 C CA . PRO A 1 85 ? -10.218 -1.575 16.253 1.00 81.00 85 PRO A CA 1
ATOM 683 C C . PRO A 1 85 ? -9.778 -2.669 15.278 1.00 81.00 85 PRO A C 1
ATOM 685 O O . PRO A 1 85 ? -10.207 -3.815 15.403 1.00 81.00 85 PRO A O 1
ATOM 688 N N . VAL A 1 86 ? -8.910 -2.308 14.334 1.00 84.62 86 VAL A N 1
ATOM 689 C CA . VAL A 1 86 ? -8.281 -3.273 13.424 1.00 84.62 86 VAL A CA 1
ATOM 690 C C . VAL A 1 86 ? -7.441 -4.258 14.240 1.00 84.62 86 VAL A C 1
ATOM 692 O O . VAL A 1 86 ? -6.596 -3.846 15.041 1.00 84.62 86 VAL A O 1
ATOM 695 N N . THR A 1 87 ? -7.687 -5.549 14.043 1.00 85.62 87 THR A N 1
ATOM 696 C CA . THR A 1 87 ? -6.974 -6.647 14.708 1.00 85.62 87 THR A CA 1
ATOM 697 C C . THR A 1 87 ? -5.774 -7.117 13.885 1.00 85.62 87 THR A C 1
ATOM 699 O O . THR A 1 87 ? -5.628 -6.770 12.716 1.00 85.62 87 THR A O 1
ATOM 702 N N . GLU A 1 88 ? -4.887 -7.914 14.483 1.00 86.06 88 GLU A N 1
ATOM 703 C CA . GLU A 1 88 ? -3.751 -8.506 13.763 1.00 86.06 88 GLU A CA 1
ATOM 704 C C . GLU A 1 88 ? -4.206 -9.457 12.643 1.00 86.06 88 GLU A C 1
ATOM 706 O O . GLU A 1 88 ? -3.632 -9.442 11.553 1.00 86.06 88 GLU A O 1
ATOM 711 N N . ASP A 1 89 ? -5.296 -10.194 12.865 1.00 87.56 89 ASP A N 1
ATOM 712 C CA . ASP A 1 89 ? -5.898 -11.074 11.860 1.00 87.56 89 ASP A CA 1
ATOM 713 C C . ASP A 1 89 ? -6.412 -10.289 10.645 1.00 87.56 89 ASP A C 1
ATOM 715 O O . ASP A 1 89 ? -6.226 -10.721 9.505 1.00 87.56 89 ASP A O 1
ATOM 719 N N . ASP A 1 90 ? -6.976 -9.094 10.860 1.00 87.38 90 ASP A N 1
ATOM 720 C CA . ASP A 1 90 ? -7.401 -8.207 9.770 1.00 87.38 90 ASP A CA 1
ATOM 721 C C . ASP A 1 90 ? -6.202 -7.761 8.917 1.00 87.38 90 ASP A C 1
ATOM 723 O O . ASP A 1 90 ? -6.279 -7.722 7.687 1.00 87.38 90 ASP A O 1
ATOM 727 N N . ILE A 1 91 ? -5.067 -7.452 9.555 1.00 89.50 91 ILE A N 1
ATOM 728 C CA . ILE A 1 91 ? -3.826 -7.067 8.865 1.00 89.50 91 ILE A CA 1
ATOM 729 C C . ILE A 1 91 ? -3.291 -8.240 8.043 1.00 89.50 91 ILE A C 1
ATOM 731 O O . ILE A 1 91 ? -2.930 -8.058 6.877 1.00 89.50 91 ILE A O 1
ATOM 735 N N . LEU A 1 92 ? -3.240 -9.435 8.638 1.00 88.75 92 LEU A N 1
ATOM 736 C CA . LEU A 1 92 ? -2.794 -10.653 7.964 1.00 88.75 92 LEU A CA 1
ATOM 737 C C . LEU A 1 92 ? -3.676 -10.952 6.752 1.00 88.75 92 LEU A C 1
ATOM 739 O O . LEU A 1 92 ? -3.155 -11.131 5.648 1.00 88.75 92 LEU A O 1
ATOM 743 N N . PHE A 1 93 ? -4.996 -10.901 6.926 1.00 90.00 93 PHE A N 1
ATOM 744 C CA . PHE A 1 93 ? -5.947 -11.103 5.841 1.00 90.00 93 PHE A CA 1
ATOM 745 C C . PHE A 1 93 ? -5.759 -10.075 4.718 1.00 90.00 93 PHE A C 1
ATOM 747 O O . PHE A 1 93 ? -5.653 -10.445 3.546 1.00 90.00 93 PHE A O 1
ATOM 754 N N . LEU A 1 94 ? -5.661 -8.785 5.049 1.00 88.81 94 LEU A N 1
ATOM 755 C CA . LEU A 1 94 ? -5.450 -7.733 4.052 1.00 88.81 94 LEU A CA 1
ATOM 756 C C . LEU A 1 94 ? -4.113 -7.897 3.324 1.00 88.81 94 LEU A C 1
ATOM 758 O O . LEU A 1 94 ? -4.054 -7.678 2.111 1.00 88.81 94 LEU A O 1
ATOM 762 N N . SER A 1 95 ? -3.060 -8.317 4.028 1.00 88.19 95 SER A N 1
ATOM 763 C CA . SER A 1 95 ? -1.736 -8.507 3.433 1.00 88.19 95 SER A CA 1
ATOM 764 C C . SER A 1 95 ? -1.712 -9.528 2.297 1.00 88.19 95 SER A C 1
ATOM 766 O O . SER A 1 95 ? -1.022 -9.297 1.303 1.00 88.19 95 SER A O 1
ATOM 768 N N . ASP A 1 96 ? -2.541 -10.571 2.377 1.00 88.81 96 ASP A N 1
ATOM 769 C CA . ASP A 1 96 ? -2.657 -11.589 1.326 1.00 88.81 96 ASP A CA 1
ATOM 770 C C . ASP A 1 96 ? -3.464 -11.120 0.108 1.00 88.81 96 ASP A C 1
ATOM 772 O O . ASP A 1 96 ? -3.229 -11.570 -1.013 1.00 88.81 96 ASP A O 1
ATOM 776 N N . HIS A 1 97 ? -4.406 -10.192 0.292 1.00 87.12 97 HIS A N 1
ATOM 777 C CA . HIS A 1 97 ? -5.388 -9.861 -0.747 1.00 87.12 97 HIS A CA 1
ATOM 778 C C . HIS A 1 97 ? -5.152 -8.501 -1.425 1.00 87.12 97 HIS A C 1
ATOM 780 O O . HIS A 1 97 ? -5.660 -8.251 -2.525 1.00 87.12 97 HIS A O 1
ATOM 786 N N . MET A 1 98 ? -4.363 -7.610 -0.819 1.00 86.50 98 MET A N 1
ATOM 787 C CA . MET A 1 98 ? -4.215 -6.228 -1.291 1.00 86.50 98 MET A CA 1
ATOM 788 C C . MET A 1 98 ? -3.334 -6.093 -2.545 1.00 86.50 98 MET A C 1
ATOM 790 O O . MET A 1 98 ? -3.541 -5.163 -3.335 1.00 86.50 98 MET A O 1
ATOM 794 N N . ASN A 1 99 ? -2.425 -7.050 -2.785 1.00 87.56 99 ASN A N 1
ATOM 795 C CA . ASN A 1 99 ? -1.562 -7.114 -3.974 1.00 87.56 99 ASN A CA 1
ATOM 796 C C . ASN A 1 99 ? -0.907 -5.748 -4.285 1.00 87.56 99 ASN A C 1
ATOM 798 O O . ASN A 1 99 ? -0.674 -4.943 -3.390 1.00 87.56 99 ASN A O 1
ATOM 802 N N . SER A 1 100 ? -0.626 -5.423 -5.551 1.00 83.88 100 SER A N 1
ATOM 803 C CA . SER A 1 100 ? 0.053 -4.178 -5.958 1.00 83.88 100 SER A CA 1
ATOM 804 C C . SER A 1 100 ? -0.720 -2.876 -5.670 1.00 83.88 100 SER A C 1
ATOM 806 O O . SER A 1 100 ? -0.156 -1.788 -5.803 1.00 83.88 100 SER A O 1
ATOM 808 N N . LYS A 1 101 ? -1.990 -2.950 -5.242 1.00 88.88 101 LYS A N 1
ATOM 809 C CA . LYS A 1 101 ? -2.825 -1.771 -4.932 1.00 88.88 101 LYS A CA 1
ATOM 810 C C . LYS A 1 101 ? -2.428 -1.077 -3.626 1.00 88.88 101 LYS A C 1
ATOM 812 O O . LYS A 1 101 ? -2.843 0.061 -3.397 1.00 88.88 101 LYS A O 1
ATOM 817 N N . TRP A 1 102 ? -1.598 -1.713 -2.800 1.00 91.81 102 TRP A N 1
ATOM 818 C CA . TRP A 1 102 ? -1.113 -1.140 -1.542 1.00 91.81 102 TRP A CA 1
ATOM 819 C C . TRP A 1 102 ? -0.395 0.204 -1.733 1.00 91.81 102 TRP A C 1
ATOM 821 O O . TRP A 1 102 ? -0.563 1.102 -0.916 1.00 91.81 102 TRP A O 1
ATOM 831 N N . VAL A 1 103 ? 0.325 0.395 -2.847 1.00 92.00 103 VAL A N 1
ATOM 832 C CA . VAL A 1 103 ? 1.025 1.657 -3.158 1.00 92.00 103 VAL A CA 1
ATOM 833 C C . VAL A 1 103 ? 0.034 2.814 -3.301 1.00 92.00 103 VAL A C 1
ATOM 835 O O . VAL A 1 103 ? 0.282 3.929 -2.839 1.00 92.00 103 VAL A O 1
ATOM 838 N N . THR A 1 104 ? -1.117 2.557 -3.925 1.00 91.19 104 THR A N 1
ATOM 839 C CA . THR A 1 104 ? -2.187 3.550 -4.061 1.00 91.19 104 THR A CA 1
ATOM 840 C C . THR A 1 104 ? -2.788 3.897 -2.701 1.00 91.19 104 THR A C 1
ATOM 842 O O . THR A 1 104 ? -3.019 5.075 -2.429 1.00 91.19 104 THR A O 1
ATOM 845 N N . LEU A 1 105 ? -2.985 2.902 -1.832 1.00 90.50 105 LEU A N 1
ATOM 846 C CA . LEU A 1 105 ? -3.484 3.113 -0.471 1.00 90.50 105 LEU A CA 1
ATOM 847 C C . LEU A 1 105 ? -2.482 3.875 0.399 1.00 90.50 105 LEU A C 1
ATOM 849 O O . LEU A 1 105 ? -2.871 4.830 1.064 1.00 90.50 105 LEU A O 1
ATOM 853 N N . ALA A 1 106 ? -1.191 3.553 0.313 1.00 90.31 106 ALA A N 1
ATOM 854 C CA . ALA A 1 106 ? -0.138 4.275 1.019 1.00 90.31 106 ALA A CA 1
ATOM 855 C C . ALA A 1 106 ? -0.117 5.766 0.642 1.00 90.31 106 ALA A C 1
ATOM 857 O O . ALA A 1 106 ? -0.047 6.635 1.513 1.00 90.31 106 ALA A O 1
ATOM 858 N N . ARG A 1 107 ? -0.290 6.092 -0.646 1.00 91.44 107 ARG A N 1
ATOM 859 C CA . ARG A 1 107 ? -0.451 7.488 -1.093 1.00 91.44 107 ARG A CA 1
ATOM 860 C C . ARG A 1 107 ? -1.720 8.139 -0.544 1.00 91.44 107 ARG A C 1
ATOM 862 O O . ARG A 1 107 ? -1.697 9.317 -0.190 1.00 91.44 107 ARG A O 1
ATOM 869 N N . HIS A 1 108 ? -2.820 7.391 -0.459 1.00 89.81 108 HIS A N 1
ATOM 870 C CA . HIS A 1 108 ? -4.071 7.886 0.120 1.00 89.81 108 HIS A CA 1
ATOM 871 C C . HIS A 1 108 ? -3.915 8.206 1.613 1.00 89.81 108 HIS A C 1
ATOM 873 O O . HIS A 1 108 ? -4.376 9.252 2.068 1.00 89.81 108 HIS A O 1
ATOM 879 N N . PHE A 1 109 ? -3.156 7.378 2.335 1.00 88.44 109 PHE A N 1
ATOM 880 C CA . PHE A 1 109 ? -2.727 7.597 3.720 1.00 88.44 109 PHE A CA 1
ATOM 881 C C . PHE A 1 109 ? -1.588 8.620 3.866 1.00 88.44 109 PHE A C 1
ATOM 883 O O . PHE A 1 109 ? -1.028 8.763 4.948 1.00 88.44 109 PHE A O 1
ATOM 890 N N . LYS A 1 110 ? -1.275 9.374 2.803 1.00 89.75 110 LYS A N 1
ATOM 891 C CA . LYS A 1 110 ? -0.315 10.491 2.799 1.00 89.75 110 LYS A CA 1
ATOM 892 C C . LYS A 1 110 ? 1.132 10.096 3.106 1.00 89.75 110 LYS A C 1
ATOM 894 O O . LYS A 1 110 ? 1.934 10.954 3.470 1.00 89.75 110 LYS A O 1
ATOM 899 N N . TYR A 1 111 ? 1.502 8.836 2.884 1.00 91.44 111 TYR A N 1
ATOM 900 C CA . TYR A 1 111 ? 2.905 8.433 2.902 1.00 91.44 111 TYR A CA 1
ATOM 901 C C . TYR A 1 111 ? 3.676 9.086 1.748 1.00 91.44 111 TYR A C 1
ATOM 903 O O . TYR A 1 111 ? 3.200 9.138 0.611 1.00 91.44 111 TYR A O 1
ATOM 911 N N . SER A 1 112 ? 4.884 9.577 2.038 1.00 93.12 112 SER A N 1
ATOM 912 C CA . SER A 1 112 ? 5.783 10.119 1.017 1.00 93.12 112 SER A CA 1
ATOM 913 C C . SER A 1 112 ? 6.330 9.006 0.121 1.00 93.12 112 SER A C 1
ATOM 915 O O . SER A 1 112 ? 6.443 7.853 0.538 1.00 93.12 112 SER A O 1
ATOM 917 N N . GLN A 1 113 ? 6.724 9.354 -1.106 1.00 91.81 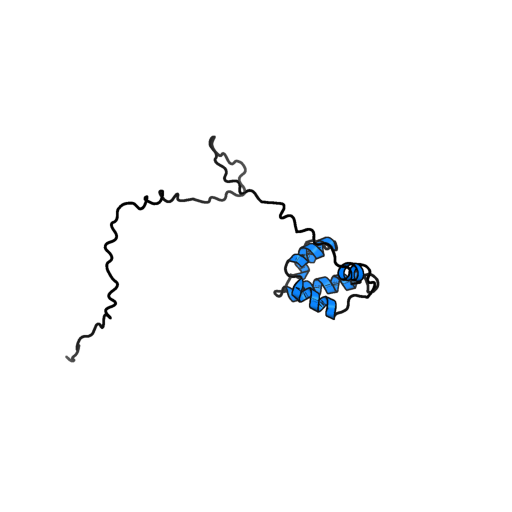113 GLN A N 1
ATOM 918 C CA . GLN A 1 113 ? 7.291 8.389 -2.054 1.00 91.81 113 GLN A CA 1
ATOM 919 C C . GLN A 1 113 ? 8.533 7.680 -1.479 1.00 91.81 113 GLN A C 1
ATOM 921 O O . GLN A 1 113 ? 8.628 6.462 -1.576 1.00 91.81 113 GLN A O 1
ATOM 926 N N . GLY A 1 114 ? 9.413 8.404 -0.775 1.00 93.94 114 GLY A N 1
ATOM 927 C CA . GLY A 1 114 ? 10.581 7.803 -0.120 1.00 93.94 114 GLY A CA 1
ATOM 928 C C . GLY A 1 114 ? 10.219 6.817 0.997 1.00 93.94 114 GLY A C 1
ATOM 929 O O . GLY A 1 114 ? 10.861 5.781 1.137 1.00 93.94 114 GLY A O 1
ATOM 930 N N . LYS A 1 115 ? 9.151 7.077 1.765 1.00 91.38 115 LYS A N 1
ATOM 931 C CA . LYS A 1 115 ? 8.674 6.145 2.801 1.00 91.38 115 LYS A CA 1
ATOM 932 C C . LYS A 1 115 ? 8.010 4.905 2.186 1.00 91.38 115 LYS A C 1
ATOM 934 O O . LYS A 1 115 ? 8.187 3.808 2.703 1.00 91.38 115 LYS A O 1
ATOM 939 N N . ILE A 1 116 ? 7.316 5.060 1.054 1.00 92.62 116 ILE A N 1
ATOM 940 C CA . ILE A 1 116 ? 6.776 3.938 0.266 1.00 92.62 116 ILE A CA 1
ATOM 941 C C . ILE A 1 116 ? 7.911 3.040 -0.241 1.00 92.62 116 ILE A C 1
ATOM 943 O O . ILE A 1 116 ? 7.848 1.823 -0.092 1.00 92.62 116 ILE A O 1
ATOM 947 N N . GLU A 1 117 ? 8.970 3.631 -0.790 1.00 92.38 117 GLU A N 1
ATOM 948 C CA . GLU A 1 117 ? 10.154 2.895 -1.248 1.00 92.38 117 GLU A CA 1
ATOM 949 C C . GLU A 1 117 ? 10.884 2.209 -0.088 1.00 92.38 117 GLU A C 1
ATOM 951 O O . GLU A 1 117 ? 11.323 1.068 -0.225 1.00 92.38 117 GLU A O 1
ATOM 956 N N . GLN A 1 118 ? 10.932 2.847 1.085 1.00 93.12 118 GLN A N 1
ATOM 957 C CA . GLN A 1 118 ? 11.515 2.259 2.290 1.00 93.12 118 GLN A CA 1
ATOM 958 C C . GLN A 1 118 ? 10.801 0.971 2.723 1.00 93.12 118 GLN A C 1
ATOM 960 O O . GLN A 1 118 ? 11.467 0.058 3.207 1.00 93.12 118 GLN A O 1
ATOM 965 N N . PHE A 1 119 ? 9.480 0.854 2.531 1.00 90.19 119 PHE A N 1
ATOM 966 C CA . PHE A 1 119 ? 8.766 -0.388 2.850 1.00 90.19 119 PHE A CA 1
ATOM 967 C C . PHE A 1 119 ? 9.212 -1.567 1.979 1.00 90.19 119 PHE A C 1
ATOM 969 O O . PHE A 1 119 ? 9.195 -2.693 2.468 1.00 90.19 119 PHE A O 1
ATOM 976 N N . GLY A 1 120 ? 9.631 -1.314 0.734 1.00 86.62 120 GLY A N 1
ATOM 977 C CA . GLY A 1 120 ? 10.201 -2.319 -0.173 1.00 86.62 120 GLY A CA 1
ATOM 978 C C . GLY A 1 120 ? 11.721 -2.469 -0.068 1.00 86.62 120 GLY A C 1
ATOM 979 O O . GLY A 1 120 ? 12.293 -3.423 -0.595 1.00 86.62 120 GLY A O 1
ATOM 980 N N . TYR A 1 121 ? 12.406 -1.554 0.619 1.00 85.69 121 TYR A N 1
ATOM 981 C CA . TYR A 1 121 ? 13.854 -1.605 0.762 1.00 85.69 121 TYR A CA 1
ATOM 982 C C . TYR A 1 121 ? 14.260 -2.815 1.619 1.00 85.69 121 TYR A C 1
ATOM 984 O O . TYR A 1 121 ? 13.915 -2.898 2.796 1.00 85.69 121 TYR A O 1
ATOM 992 N N . LYS A 1 122 ? 15.018 -3.746 1.018 1.00 76.00 122 LYS A N 1
ATOM 993 C CA . LYS A 1 122 ? 15.468 -5.037 1.591 1.00 76.00 122 LYS A CA 1
ATOM 994 C C . LYS A 1 122 ? 14.391 -6.118 1.767 1.00 76.00 122 L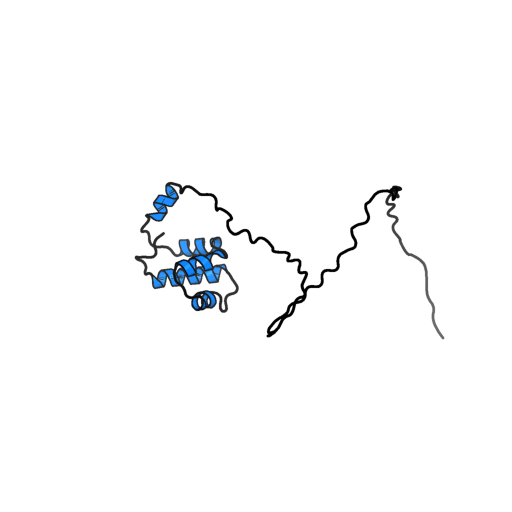YS A C 1
ATOM 996 O O . LYS A 1 122 ? 14.680 -7.140 2.387 1.00 76.00 122 LYS A O 1
ATOM 1001 N N . ARG A 1 123 ? 13.186 -5.940 1.220 1.00 84.94 123 ARG A N 1
ATOM 1002 C CA . ARG A 1 123 ? 12.114 -6.949 1.272 1.00 84.94 123 ARG A CA 1
ATOM 1003 C C . ARG A 1 123 ? 11.735 -7.381 -0.135 1.00 84.94 123 ARG A C 1
ATOM 1005 O O . ARG A 1 123 ? 11.495 -6.546 -0.999 1.00 84.94 123 ARG A O 1
ATOM 1012 N N . THR A 1 124 ? 11.704 -8.687 -0.360 1.00 83.31 124 THR A N 1
ATOM 1013 C CA . THR A 1 124 ? 11.345 -9.293 -1.651 1.00 83.31 124 THR A CA 1
ATOM 1014 C C . THR A 1 124 ? 9.899 -9.764 -1.693 1.00 83.31 124 THR A C 1
ATOM 1016 O O . THR A 1 124 ? 9.310 -9.794 -2.770 1.00 83.31 124 THR A O 1
ATOM 1019 N N . ASP A 1 125 ? 9.317 -10.102 -0.542 1.00 91.00 125 ASP A N 1
ATOM 1020 C CA . ASP A 1 125 ? 7.935 -10.557 -0.461 1.00 91.00 125 ASP A CA 1
ATOM 1021 C C . ASP A 1 125 ? 6.961 -9.374 -0.384 1.00 91.00 125 ASP A C 1
ATOM 1023 O O . ASP A 1 125 ? 7.026 -8.535 0.517 1.00 91.00 125 ASP A O 1
ATOM 1027 N N . LEU A 1 126 ? 6.032 -9.328 -1.339 1.00 91.06 126 LEU A N 1
ATOM 1028 C CA . LEU A 1 126 ? 4.977 -8.325 -1.408 1.00 91.06 126 LEU A CA 1
ATOM 1029 C C . LEU A 1 126 ? 4.065 -8.379 -0.178 1.00 91.06 126 LEU A C 1
ATOM 1031 O O . LEU A 1 126 ? 3.667 -7.320 0.310 1.00 91.06 126 LEU A O 1
ATOM 1035 N N . LYS A 1 127 ? 3.771 -9.579 0.338 1.00 91.56 127 LYS A N 1
ATOM 1036 C CA . LYS A 1 127 ? 2.942 -9.750 1.537 1.00 91.56 127 LYS A CA 1
ATOM 1037 C C . LYS A 1 127 ? 3.591 -9.071 2.737 1.00 91.56 127 LYS A C 1
ATOM 1039 O O . LYS A 1 127 ? 2.949 -8.275 3.417 1.00 91.56 127 LYS A O 1
ATOM 1044 N N . GLU A 1 128 ? 4.883 -9.310 2.938 1.00 91.50 128 GLU A N 1
ATOM 1045 C CA . GLU A 1 128 ? 5.656 -8.707 4.026 1.00 91.50 128 GLU A CA 1
ATOM 1046 C C . GLU A 1 128 ? 5.738 -7.179 3.890 1.00 91.50 128 GLU A C 1
ATOM 1048 O O . GLU A 1 128 ? 5.587 -6.448 4.870 1.00 91.50 128 GLU A O 1
ATOM 1053 N N . ILE A 1 129 ? 5.916 -6.660 2.670 1.00 93.75 129 ILE A N 1
ATOM 1054 C CA . ILE A 1 129 ? 5.893 -5.210 2.416 1.00 93.75 129 ILE A CA 1
ATOM 1055 C C . ILE A 1 129 ? 4.542 -4.611 2.832 1.00 93.75 129 ILE A C 1
ATOM 1057 O O . ILE A 1 129 ? 4.501 -3.583 3.515 1.00 93.75 129 ILE A O 1
ATOM 1061 N N . ILE A 1 130 ? 3.442 -5.261 2.446 1.00 93.50 130 ILE A N 1
ATOM 1062 C CA . ILE A 1 130 ? 2.083 -4.822 2.769 1.00 93.50 130 ILE A CA 1
ATOM 1063 C C . ILE A 1 130 ? 1.828 -4.875 4.275 1.00 93.50 130 ILE A C 1
ATOM 1065 O O . ILE A 1 130 ? 1.324 -3.906 4.846 1.00 93.50 130 ILE A O 1
ATOM 1069 N N . TYR A 1 131 ? 2.189 -5.987 4.911 1.00 92.81 131 TYR A N 1
ATOM 1070 C CA . TYR A 1 131 ? 2.041 -6.196 6.346 1.00 92.81 131 TYR A CA 1
ATOM 1071 C C . TYR A 1 131 ? 2.709 -5.063 7.136 1.00 92.81 131 TYR A C 1
ATOM 1073 O O . TYR A 1 131 ? 2.115 -4.444 8.016 1.00 92.81 131 TYR A O 1
ATOM 1081 N N . GLN A 1 132 ? 3.924 -4.701 6.739 1.00 92.12 132 GLN A N 1
ATOM 1082 C CA . GLN A 1 132 ? 4.717 -3.673 7.407 1.00 92.12 132 GLN A CA 1
ATOM 1083 C C . GLN A 1 132 ? 4.180 -2.260 7.179 1.00 92.12 132 GLN A C 1
ATOM 1085 O O . GLN A 1 132 ? 4.224 -1.429 8.087 1.00 92.12 132 GLN A O 1
ATOM 1090 N N . PHE A 1 133 ? 3.640 -1.991 5.991 1.00 92.69 133 PHE A N 1
ATOM 1091 C CA . PHE A 1 133 ? 2.905 -0.759 5.720 1.00 92.69 133 PHE A CA 1
ATOM 1092 C C . PHE A 1 133 ? 1.673 -0.626 6.632 1.00 92.69 133 PHE A C 1
ATOM 1094 O O . PHE A 1 133 ? 1.481 0.422 7.250 1.00 92.69 133 PHE A O 1
ATOM 1101 N N . LEU A 1 134 ? 0.863 -1.681 6.753 1.00 91.50 134 LEU A N 1
ATOM 1102 C CA . LEU A 1 134 ? -0.344 -1.677 7.585 1.00 91.50 134 LEU A CA 1
ATOM 1103 C C . LEU A 1 134 ? -0.014 -1.560 9.082 1.00 91.50 134 LEU A C 1
ATOM 1105 O O . LEU A 1 134 ? -0.684 -0.818 9.802 1.00 91.50 134 LEU A O 1
ATOM 1109 N N . LEU A 1 135 ? 1.060 -2.211 9.544 1.00 90.44 135 LEU A N 1
ATOM 1110 C CA . LEU A 1 135 ? 1.563 -2.050 10.911 1.00 90.44 135 LEU A CA 1
ATOM 1111 C C . LEU A 1 135 ? 1.988 -0.607 11.209 1.00 90.44 135 LEU A C 1
ATOM 1113 O O . LEU A 1 135 ? 1.637 -0.065 12.258 1.00 90.44 135 LEU A O 1
ATOM 1117 N N . ASP A 1 136 ? 2.748 0.020 10.307 1.00 91.12 136 ASP A N 1
ATOM 1118 C CA . ASP A 1 136 ? 3.171 1.421 10.444 1.00 91.12 136 ASP A CA 1
ATOM 1119 C C . ASP A 1 136 ? 1.944 2.356 10.451 1.00 91.12 136 ASP A C 1
ATOM 1121 O O . ASP A 1 136 ? 1.857 3.258 11.286 1.00 91.12 136 ASP A O 1
ATOM 1125 N N . TRP A 1 137 ? 0.937 2.073 9.618 1.00 88.25 137 TRP A N 1
ATOM 1126 C CA . TRP A 1 137 ? -0.319 2.828 9.576 1.00 88.25 137 TRP A CA 1
ATOM 1127 C C . TRP A 1 137 ? -1.097 2.784 10.899 1.00 88.25 137 TRP A C 1
ATOM 1129 O O . TRP A 1 137 ? -1.530 3.834 11.388 1.00 88.25 137 TRP A O 1
ATOM 1139 N N . ILE A 1 138 ? -1.245 1.608 11.515 1.00 87.62 138 ILE A N 1
ATOM 1140 C CA . ILE A 1 138 ? -1.950 1.461 12.801 1.00 87.62 138 ILE A CA 1
ATOM 1141 C C . ILE A 1 138 ? -1.186 2.167 13.921 1.00 87.62 138 ILE A C 1
ATOM 1143 O O . ILE A 1 138 ? -1.784 2.883 14.731 1.00 87.62 138 ILE A O 1
ATOM 1147 N N . ARG A 1 139 ? 0.145 2.027 13.940 1.00 85.19 139 ARG A N 1
ATOM 1148 C CA . ARG A 1 139 ? 1.013 2.683 14.930 1.00 85.19 139 ARG A CA 1
ATOM 1149 C C . ARG A 1 139 ? 0.928 4.208 14.846 1.00 85.19 139 ARG A C 1
ATOM 1151 O O . ARG A 1 139 ? 0.844 4.857 15.884 1.00 85.19 139 ARG A O 1
ATOM 1158 N N . ASN A 1 140 ? 0.886 4.772 13.638 1.00 82.69 140 ASN A N 1
ATOM 1159 C CA . ASN A 1 140 ? 0.830 6.223 13.436 1.00 82.69 140 ASN A CA 1
ATOM 1160 C C . ASN A 1 140 ? -0.545 6.838 13.744 1.00 82.69 140 ASN A C 1
ATOM 1162 O O . ASN A 1 140 ? -0.616 8.003 14.130 1.00 82.69 140 ASN A O 1
ATOM 1166 N N . ASN A 1 141 ? -1.639 6.088 13.574 1.00 73.25 141 ASN A N 1
ATOM 1167 C CA . ASN A 1 141 ? -2.997 6.600 13.813 1.00 73.25 141 ASN A CA 1
ATOM 1168 C C . ASN A 1 141 ? -3.529 6.305 15.224 1.00 73.25 141 ASN A C 1
ATOM 1170 O O . ASN A 1 141 ? -4.489 6.944 15.665 1.00 73.25 141 ASN A O 1
ATOM 1174 N N . GLY A 1 142 ? -2.885 5.393 15.955 1.00 59.28 142 GLY A N 1
ATOM 1175 C CA . GLY A 1 142 ? -3.304 4.955 17.281 1.00 59.28 142 GLY A CA 1
ATOM 1176 C C . GLY A 1 142 ? -4.540 4.049 17.240 1.00 59.28 142 GLY A C 1
ATOM 1177 O O . GLY A 1 142 ? -5.397 4.145 16.358 1.00 59.28 142 GLY A O 1
ATOM 1178 N N . THR A 1 143 ? -4.673 3.189 18.252 1.00 56.41 143 THR A N 1
ATOM 1179 C CA . THR A 1 143 ? -5.731 2.161 18.371 1.00 56.41 143 THR A CA 1
ATOM 1180 C C . THR A 1 143 ? -7.166 2.704 18.354 1.00 56.41 143 THR A C 1
ATOM 1182 O O . THR A 1 143 ? -8.104 1.938 18.181 1.00 56.41 143 THR A O 1
ATOM 1185 N N . LYS A 1 144 ? -7.360 4.022 18.507 1.00 53.72 144 LYS A N 1
ATOM 1186 C CA . LYS A 1 144 ? -8.677 4.686 18.496 1.00 53.72 144 LYS A CA 1
ATOM 1187 C C . LYS A 1 144 ? -9.106 5.240 17.129 1.00 53.72 144 LYS A C 1
ATOM 1189 O O . LYS A 1 144 ? -10.252 5.663 17.007 1.00 53.72 144 LYS A O 1
ATOM 1194 N N . LYS A 1 145 ? -8.215 5.292 16.128 1.00 60.16 145 LYS A N 1
ATOM 1195 C CA . LYS A 1 145 ? -8.528 5.805 14.773 1.00 60.16 145 LYS A CA 1
ATOM 1196 C C . LYS A 1 145 ? -8.328 4.782 13.654 1.00 60.16 145 LYS A C 1
ATOM 1198 O O . LYS A 1 145 ? -8.779 5.031 12.542 1.00 60.16 145 LYS A O 1
ATOM 1203 N N . ALA A 1 146 ? -7.664 3.662 13.932 1.00 65.19 146 ALA A N 1
ATOM 1204 C CA . ALA A 1 146 ? -7.583 2.532 13.015 1.00 65.19 146 ALA A CA 1
ATOM 1205 C C . ALA A 1 146 ? -8.759 1.583 13.284 1.00 65.19 146 ALA A C 1
ATOM 1207 O O . ALA A 1 146 ? -8.663 0.698 14.135 1.00 65.19 146 ALA A O 1
ATOM 1208 N N . THR A 1 147 ? -9.880 1.814 12.601 1.00 74.56 147 THR A N 1
ATOM 1209 C CA . THR A 1 147 ? -11.092 0.987 12.692 1.00 74.56 147 THR A CA 1
ATOM 1210 C C . THR A 1 147 ? -11.380 0.293 11.363 1.00 74.56 147 THR A C 1
ATOM 1212 O O . THR A 1 147 ? -10.951 0.786 10.317 1.00 74.56 147 THR A O 1
ATOM 1215 N N . VAL A 1 148 ? -12.067 -0.850 11.432 1.00 64.50 148 VAL A N 1
ATOM 1216 C CA . VAL A 1 148 ? -12.537 -1.634 10.269 1.00 64.50 148 VAL A CA 1
ATOM 1217 C C . VAL A 1 148 ? -13.541 -0.844 9.431 1.00 64.50 148 VAL A C 1
ATOM 1219 O O . VAL A 1 148 ? -14.344 -0.108 10.046 1.00 64.50 148 VAL A O 1
#